Protein AF-A0A6V7U0A8-F1 (afdb_monomer)

Foldseek 3Di:
DPPPVVVVVVLQADKDWAKFWAWPDDPVDTAIWMWGQDPPRWIWIGRPVDIDTDDVVVVVPGPGPDIDIDRPDPDDD

Mean predicted aligned error: 8.17 Å

Radius of gyration: 16.98 Å; Cα contacts (8 Å, |Δi|>4): 116; chains: 1; bounding box: 35×24×52 Å

pLDDT: mean 85.97, std 17.47, range [44.5, 98.25]

Nearest PDB structures (foldseek):
  6tbm-assembly1_Q  TM=9.955E-01  e=2.917E-04  Komagataella phaffii GS115
  3m99-assembly1_A  TM=9.831E-01  e=6.376E-04  Saccharomyces cerevisiae
  4fip-assembly1_A  TM=9.553E-01  e=7.540E-04  Saccharomyces cerevisiae S288C
  4fjc-assembly1_E  TM=9.239E-01  e=8.431E-04  Saccharomyces cerevisiae S288C
  6aqr-assembly1_A  TM=9.625E-01  e=1.394E-03  Saccharomyces cerevisiae S288C

Secondary structure (DSSP, 8-state):
--SSHHHHTTTTT-EEEEEEEEEEEETTEEEEEEEEEETTTEEEEEETTEEEEE-HHHHHTS--SEEEEEESS----

Structure (mmCIF, N/CA/C/O backbone):
data_AF-A0A6V7U0A8-F1
#
_entry.id   AF-A0A6V7U0A8-F1
#
loop_
_atom_site.group_PDB
_atom_site.id
_atom_site.type_symbol
_atom_site.label_atom_id
_atom_site.label_alt_id
_atom_site.label_comp_id
_atom_site.label_asym_id
_atom_site.label_entity_id
_atom_site.label_seq_id
_atom_site.pdbx_PDB_ins_code
_atom_site.Cartn_x
_atom_site.Cartn_y
_atom_site.Cartn_z
_atom_site.occupancy
_atom_site.B_iso_or_equiv
_atom_site.auth_seq_id
_atom_site.auth_comp_id
_atom_site.auth_asym_id
_atom_site.auth_atom_id
_atom_site.pdbx_PDB_model_num
ATOM 1 N N . MET A 1 1 ? -11.502 -15.148 41.030 1.00 46.28 1 MET A N 1
ATOM 2 C CA . MET A 1 1 ? -11.298 -13.757 40.552 1.00 46.28 1 MET A CA 1
ATOM 3 C C . MET A 1 1 ? -9.907 -13.508 39.927 1.00 46.28 1 MET A C 1
ATOM 5 O O . MET A 1 1 ? -9.373 -12.419 40.067 1.00 46.28 1 MET A O 1
ATOM 9 N N . ARG A 1 2 ? -9.291 -14.470 39.211 1.00 46.62 2 ARG A N 1
ATOM 10 C CA . ARG A 1 2 ? -7.953 -14.284 38.589 1.00 46.62 2 ARG A CA 1
ATOM 11 C C . ARG A 1 2 ? -7.952 -14.242 37.051 1.00 46.62 2 ARG A C 1
ATOM 13 O O . ARG A 1 2 ? -6.943 -13.873 36.469 1.00 46.62 2 ARG A O 1
ATOM 20 N N . GLN A 1 3 ? -9.069 -14.559 36.395 1.00 44.50 3 GLN A N 1
ATOM 21 C CA . GLN A 1 3 ? -9.144 -14.644 34.926 1.00 44.50 3 GLN A CA 1
ATOM 22 C C . GLN A 1 3 ? -9.401 -13.301 34.218 1.00 44.50 3 GLN A C 1
ATOM 24 O O . GLN A 1 3 ? -9.166 -13.194 33.021 1.00 44.50 3 GLN A O 1
ATOM 29 N N . THR A 1 4 ? -9.829 -12.253 34.929 1.00 50.41 4 THR A N 1
ATOM 30 C CA . THR A 1 4 ? -10.211 -10.971 34.306 1.00 50.41 4 THR A CA 1
ATOM 31 C C . THR A 1 4 ? -9.010 -10.099 33.911 1.00 50.41 4 THR A C 1
ATOM 33 O O . THR A 1 4 ? -9.102 -9.319 32.971 1.00 50.41 4 THR A O 1
ATOM 36 N N . ARG A 1 5 ? -7.856 -10.250 34.581 1.00 47.53 5 ARG A N 1
ATOM 37 C CA . ARG A 1 5 ? -6.673 -9.388 34.375 1.00 47.53 5 ARG A CA 1
ATOM 38 C C . ARG A 1 5 ? -5.847 -9.738 33.131 1.00 47.53 5 ARG A C 1
ATOM 40 O O . ARG A 1 5 ? -5.282 -8.840 32.527 1.00 47.53 5 ARG A O 1
ATOM 47 N N . GLN A 1 6 ? -5.815 -11.006 32.716 1.00 46.09 6 GLN A N 1
ATOM 48 C CA . GLN A 1 6 ? -5.051 -11.437 31.532 1.00 46.09 6 GLN A CA 1
ATOM 49 C C . GLN A 1 6 ? -5.682 -10.988 30.203 1.00 46.09 6 GLN A C 1
ATOM 51 O O . GLN A 1 6 ? -4.985 -10.861 29.202 1.00 46.09 6 GLN A O 1
ATOM 56 N N . LYS A 1 7 ? -6.999 -10.735 30.184 1.00 45.94 7 LYS A N 1
ATOM 57 C CA . LYS A 1 7 ? -7.729 -10.340 28.969 1.00 45.94 7 LYS A CA 1
ATOM 58 C C . LYS A 1 7 ? -7.570 -8.851 28.629 1.00 45.94 7 LYS A C 1
ATOM 60 O O . LYS A 1 7 ? -7.650 -8.482 27.466 1.00 45.94 7 LYS A O 1
ATOM 65 N N . LEU A 1 8 ? -7.326 -8.010 29.637 1.00 51.88 8 LEU A N 1
ATOM 66 C CA . LEU A 1 8 ? -7.077 -6.572 29.468 1.00 51.88 8 LEU A CA 1
ATOM 67 C C . LEU A 1 8 ? -5.655 -6.295 28.960 1.00 51.88 8 LEU A C 1
ATOM 69 O O . LEU A 1 8 ? -5.458 -5.424 28.124 1.00 51.88 8 LEU A O 1
ATOM 73 N N . THR A 1 9 ? -4.669 -7.094 29.374 1.00 51.72 9 THR A N 1
ATOM 74 C CA . THR A 1 9 ? -3.267 -6.910 28.963 1.00 51.72 9 THR A CA 1
ATOM 75 C C . THR A 1 9 ? -2.995 -7.238 27.491 1.00 51.72 9 THR A C 1
ATOM 77 O O . THR A 1 9 ? -1.983 -6.796 26.964 1.00 51.72 9 THR A O 1
ATOM 80 N N . SER A 1 10 ? -3.856 -8.010 26.812 1.00 55.41 10 SER A N 1
ATOM 81 C CA . SER A 1 10 ? -3.665 -8.353 25.390 1.00 55.41 10 SER A CA 1
ATOM 82 C C . SER A 1 10 ? -4.225 -7.311 24.418 1.00 55.41 10 SER A C 1
ATOM 84 O O . SER A 1 10 ? -3.911 -7.365 23.233 1.00 55.41 10 SER A O 1
ATOM 86 N N . LEU A 1 11 ? -5.073 -6.390 24.887 1.00 59.12 11 LEU A N 1
ATOM 87 C CA . LEU A 1 11 ? -5.638 -5.312 24.066 1.00 59.12 11 LEU A CA 1
ATOM 88 C C . LEU A 1 11 ? -4.740 -4.069 24.036 1.00 59.12 11 LEU A C 1
ATOM 90 O O . LEU A 1 11 ? -4.842 -3.273 23.104 1.00 59.12 11 LEU A O 1
ATOM 94 N N . SER A 1 12 ? -3.815 -3.940 24.994 1.00 68.69 12 SER A N 1
ATOM 95 C CA . SER A 1 12 ? -3.020 -2.722 25.175 1.00 68.69 12 SER A CA 1
ATOM 96 C C . SER A 1 12 ? -2.023 -2.431 24.058 1.00 68.69 12 SER A C 1
ATOM 98 O O . SER A 1 12 ? -1.524 -1.312 23.966 1.00 68.69 12 SER A O 1
ATOM 100 N N . ASN A 1 13 ? -1.756 -3.403 23.181 1.00 80.69 13 ASN A N 1
ATOM 101 C CA . ASN A 1 13 ? -0.825 -3.277 22.059 1.00 80.69 13 ASN A CA 1
ATOM 102 C C . ASN A 1 13 ? -1.417 -3.809 20.747 1.00 80.69 13 ASN A C 1
ATOM 104 O O . ASN A 1 13 ? -0.703 -4.384 19.926 1.00 80.69 13 ASN A O 1
ATOM 108 N N . GLN A 1 14 ? -2.726 -3.658 20.540 1.00 87.94 14 GLN A N 1
ATOM 109 C CA . GLN A 1 14 ? -3.320 -3.973 19.246 1.00 87.94 14 GLN A CA 1
ATOM 110 C C . GLN A 1 14 ? -3.083 -2.823 18.263 1.00 87.94 14 GLN A C 1
ATOM 112 O O . GLN A 1 14 ? -3.333 -1.658 18.579 1.00 87.94 14 GLN A O 1
ATOM 117 N N . TYR A 1 15 ? -2.611 -3.162 17.067 1.00 91.19 15 TYR A N 1
ATOM 118 C CA . TYR A 1 15 ? -2.386 -2.222 15.979 1.00 91.19 15 TYR A CA 1
ATOM 119 C C . TYR A 1 15 ? -3.122 -2.684 14.725 1.00 91.19 15 TYR A C 1
ATOM 121 O O . TYR A 1 15 ? -3.203 -3.877 14.436 1.00 91.19 15 TYR A O 1
ATOM 129 N N . SER A 1 16 ? -3.644 -1.735 13.957 1.00 91.75 16 SER A N 1
ATOM 130 C CA . SER A 1 16 ? -4.299 -1.984 12.677 1.00 91.75 16 SER A CA 1
ATOM 131 C C . SER A 1 16 ? -3.500 -1.364 11.543 1.00 91.75 16 SER A C 1
ATOM 133 O O . SER A 1 16 ? -3.200 -0.169 11.566 1.00 91.75 16 SER A O 1
ATOM 135 N N . LEU A 1 17 ? -3.181 -2.180 10.540 1.00 94.50 17 LEU A N 1
ATOM 136 C CA . LEU A 1 1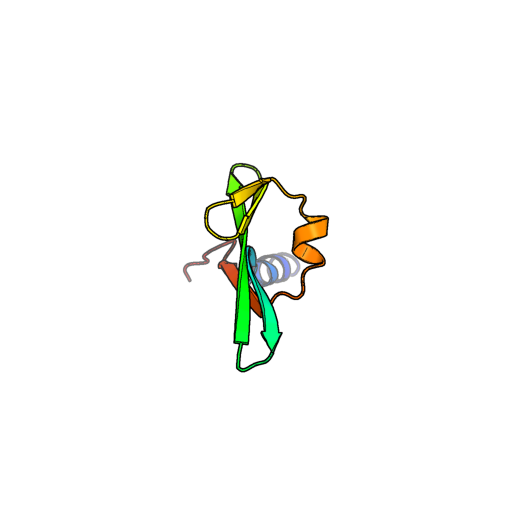7 ? -2.546 -1.721 9.312 1.00 94.50 17 LEU A CA 1
ATOM 137 C C . LEU A 1 17 ? -3.507 -0.786 8.574 1.00 94.50 17 LEU A C 1
ATOM 139 O O . LEU A 1 17 ? -4.690 -1.099 8.421 1.00 94.50 17 LEU A O 1
ATOM 143 N N . PHE A 1 18 ? -3.013 0.360 8.114 1.00 95.50 18 PHE A N 1
ATOM 144 C CA . PHE A 1 18 ? -3.825 1.292 7.330 1.00 95.50 18 PHE A CA 1
ATOM 145 C C . PHE A 1 18 ? -3.135 1.807 6.067 1.00 95.50 18 PHE A C 1
ATOM 147 O O . PHE A 1 18 ? -3.826 2.337 5.199 1.00 95.50 18 PHE A O 1
ATOM 154 N N . ALA A 1 19 ? -1.821 1.629 5.923 1.00 97.19 19 ALA A N 1
ATOM 155 C CA . ALA A 1 19 ? -1.147 1.837 4.649 1.00 97.19 19 ALA A CA 1
ATOM 156 C C . ALA A 1 19 ? 0.073 0.922 4.490 1.00 97.19 19 ALA A C 1
ATOM 158 O O . ALA A 1 19 ? 0.744 0.589 5.467 1.00 97.19 19 ALA A O 1
ATOM 159 N N . VAL A 1 20 ? 0.358 0.545 3.247 1.00 98.06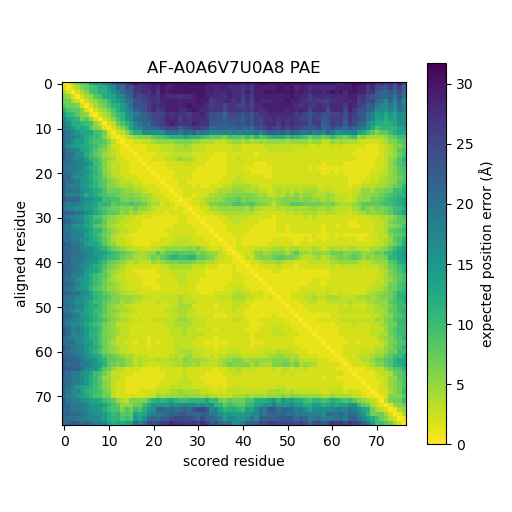 20 VAL A N 1
ATOM 160 C CA . VAL A 1 20 ? 1.535 -0.231 2.838 1.00 98.06 20 VAL A CA 1
ATOM 161 C C . VAL A 1 20 ? 2.190 0.501 1.680 1.00 98.06 20 VAL A C 1
ATOM 163 O O . VAL A 1 20 ? 1.524 0.787 0.692 1.00 98.06 20 VAL A O 1
ATOM 166 N N . VAL A 1 21 ? 3.475 0.810 1.780 1.00 98.00 21 VAL A N 1
ATOM 167 C CA . VAL A 1 21 ? 4.259 1.347 0.664 1.00 98.00 21 VAL A CA 1
ATOM 168 C C . VAL A 1 21 ? 5.083 0.214 0.087 1.00 98.00 21 VAL A C 1
ATOM 170 O O . VAL A 1 21 ? 5.763 -0.496 0.823 1.00 98.00 21 VAL A O 1
ATOM 173 N N . ASN A 1 22 ? 5.035 0.070 -1.228 1.00 97.50 22 ASN A N 1
ATOM 174 C CA . ASN A 1 22 ? 5.819 -0.895 -1.979 1.00 97.50 22 ASN A CA 1
ATOM 175 C C . ASN A 1 22 ? 6.884 -0.172 -2.783 1.00 97.50 22 ASN A C 1
ATOM 177 O O . ASN A 1 22 ? 6.671 0.957 -3.229 1.00 97.50 22 ASN A O 1
ATOM 181 N N . HIS A 1 23 ? 7.999 -0.854 -2.996 1.00 97.00 23 HIS A N 1
ATOM 182 C CA . HIS A 1 23 ? 9.081 -0.386 -3.837 1.00 97.00 23 HIS A CA 1
ATOM 183 C C . HIS A 1 23 ? 9.442 -1.487 -4.824 1.00 97.00 23 HIS A C 1
ATOM 185 O O . HIS A 1 23 ? 9.862 -2.558 -4.410 1.00 97.00 23 HIS A O 1
ATOM 191 N N . THR A 1 24 ? 9.311 -1.212 -6.117 1.00 95.38 24 THR A N 1
ATOM 192 C CA . THR A 1 24 ? 9.721 -2.142 -7.173 1.00 95.38 24 THR A CA 1
ATOM 193 C C . THR A 1 24 ? 10.914 -1.565 -7.918 1.00 95.38 24 THR A C 1
ATOM 195 O O . THR A 1 24 ? 10.791 -0.505 -8.534 1.00 95.38 24 THR A O 1
ATOM 198 N N . GLY A 1 25 ? 12.052 -2.250 -7.895 1.00 95.12 25 GLY A N 1
ATOM 199 C CA . GLY A 1 25 ? 13.278 -1.794 -8.549 1.00 95.12 25 GLY A CA 1
ATOM 200 C C . GLY A 1 25 ? 14.528 -2.193 -7.775 1.00 95.12 25 GLY A C 1
ATOM 201 O O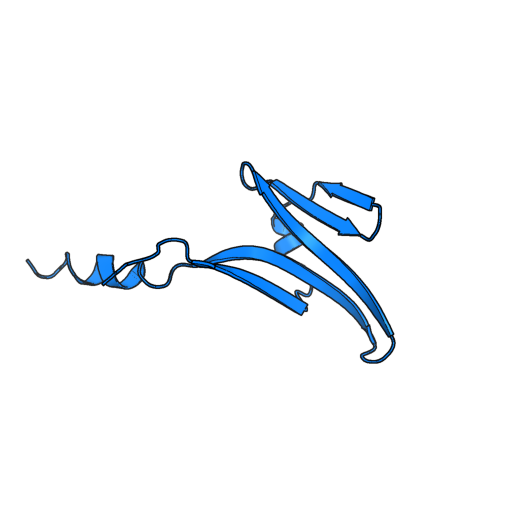 . GLY A 1 25 ? 14.482 -3.053 -6.898 1.00 95.12 25 GLY A O 1
ATOM 202 N N . SER A 1 26 ? 15.650 -1.566 -8.106 1.00 94.81 26 SER A N 1
ATOM 203 C CA . SER A 1 26 ? 16.903 -1.698 -7.367 1.00 94.81 26 SER A CA 1
ATOM 204 C C . SER A 1 26 ? 16.991 -0.667 -6.241 1.00 94.81 26 SER A C 1
ATOM 206 O O . SER A 1 26 ? 16.228 0.292 -6.181 1.00 94.81 26 SER A O 1
ATOM 208 N N . THR A 1 27 ? 17.977 -0.816 -5.361 1.00 92.88 27 THR A N 1
ATOM 209 C CA . THR A 1 27 ? 18.249 0.148 -4.282 1.00 92.88 27 THR A CA 1
ATOM 210 C C . THR A 1 27 ? 18.509 1.575 -4.788 1.00 92.88 27 THR A C 1
ATOM 212 O O . THR A 1 27 ? 18.267 2.539 -4.068 1.00 92.88 27 THR A O 1
ATOM 215 N N . GLU A 1 28 ? 19.006 1.720 -6.018 1.00 95.06 28 GLU A N 1
ATOM 216 C CA . GLU A 1 28 ? 19.417 3.000 -6.614 1.00 95.06 28 GLU A CA 1
ATOM 217 C C . GLU A 1 28 ? 18.339 3.608 -7.522 1.00 95.06 28 GLU A C 1
ATOM 219 O O . GLU A 1 28 ? 18.381 4.799 -7.829 1.00 95.06 28 GLU A O 1
ATOM 224 N N . SER A 1 29 ? 17.381 2.799 -7.981 1.00 95.25 29 SER A N 1
ATOM 225 C CA . SER A 1 29 ? 16.313 3.230 -8.876 1.00 95.25 29 SER A CA 1
ATOM 226 C C . SER A 1 29 ? 15.125 2.285 -8.794 1.00 95.25 29 SER A C 1
ATOM 228 O O . SER A 1 29 ? 15.263 1.070 -8.920 1.00 95.25 29 SER A O 1
ATOM 230 N N . GLY A 1 30 ? 13.932 2.846 -8.668 1.00 95.62 30 GLY A N 1
ATOM 231 C CA . GLY A 1 30 ? 12.709 2.068 -8.677 1.00 95.62 30 GLY A CA 1
ATOM 232 C C . GLY A 1 30 ? 11.478 2.949 -8.637 1.00 95.62 30 GLY A C 1
ATOM 233 O O . GLY A 1 30 ? 11.551 4.165 -8.826 1.00 95.62 30 GLY A O 1
ATOM 234 N N . HIS A 1 31 ? 10.342 2.305 -8.407 1.00 96.88 31 HIS A N 1
ATOM 235 C CA . HIS A 1 31 ? 9.039 2.945 -8.356 1.00 96.88 31 HIS A CA 1
ATOM 236 C C . HIS A 1 31 ? 8.350 2.661 -7.033 1.00 96.88 31 HIS A C 1
ATOM 238 O O . HIS A 1 31 ? 8.291 1.511 -6.591 1.00 96.88 31 HIS A O 1
ATOM 244 N N . TYR A 1 32 ? 7.809 3.711 -6.423 1.00 97.00 32 TYR A N 1
ATOM 245 C CA . TYR A 1 32 ? 7.057 3.605 -5.184 1.00 97.00 32 TYR A CA 1
ATOM 246 C C . TYR A 1 32 ? 5.563 3.662 -5.472 1.00 97.00 32 TYR A C 1
ATOM 248 O O . TYR A 1 32 ? 5.072 4.555 -6.155 1.00 97.00 32 TYR A O 1
ATOM 256 N N . THR A 1 33 ? 4.828 2.716 -4.900 1.00 97.88 33 THR A N 1
ATOM 257 C CA . THR A 1 33 ? 3.359 2.709 -4.912 1.00 97.88 33 THR A CA 1
ATOM 258 C C . THR A 1 33 ? 2.853 2.524 -3.493 1.00 97.88 33 THR A C 1
ATOM 260 O O . THR A 1 33 ? 3.601 2.067 -2.625 1.00 97.88 33 THR A O 1
ATOM 263 N N . CYS A 1 34 ? 1.598 2.874 -3.219 1.00 97.88 34 CYS A N 1
ATOM 264 C CA . CYS A 1 34 ? 1.039 2.628 -1.895 1.00 97.88 34 CYS A CA 1
ATOM 265 C C . CYS A 1 34 ? -0.365 2.039 -1.936 1.00 97.88 34 CYS A C 1
ATOM 267 O O . CYS A 1 34 ? -1.205 2.430 -2.737 1.00 97.88 34 CYS A O 1
ATOM 269 N N . TYR A 1 35 ? -0.620 1.107 -1.027 1.00 98.25 35 TYR A N 1
ATOM 270 C CA . TYR A 1 35 ? -1.959 0.702 -0.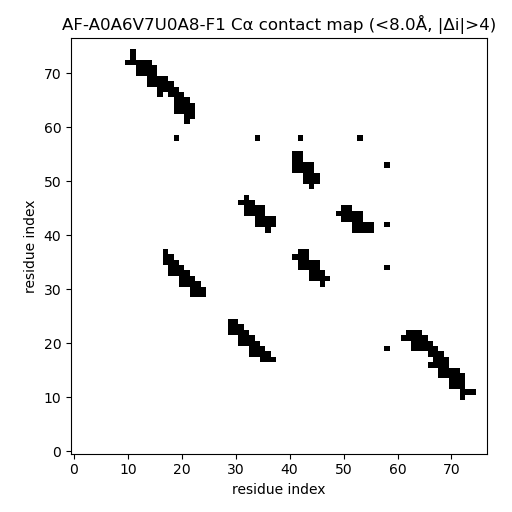650 1.00 98.25 35 TYR A CA 1
ATOM 271 C C . TYR A 1 35 ? -2.409 1.527 0.548 1.00 98.25 35 TYR A C 1
ATOM 2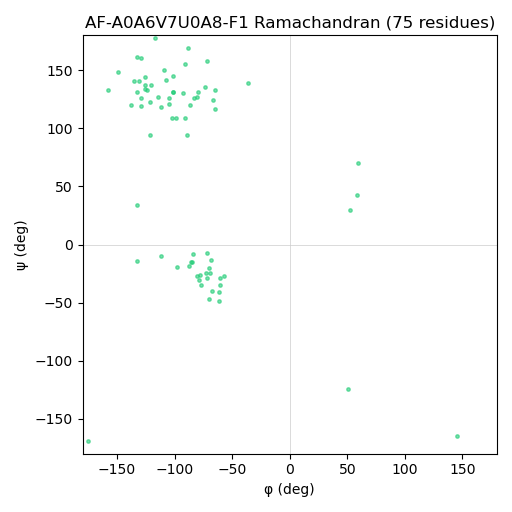73 O O . TYR A 1 35 ? -1.692 1.604 1.544 1.00 98.25 35 TYR A O 1
ATOM 281 N N . VAL A 1 36 ? -3.601 2.111 0.484 1.00 97.50 36 VAL A N 1
ATOM 282 C CA . VAL A 1 36 ? -4.188 2.873 1.592 1.00 97.50 36 VAL A CA 1
ATOM 283 C C . VAL A 1 36 ? -5.566 2.321 1.920 1.00 97.50 36 VAL A C 1
ATOM 285 O O . VAL A 1 36 ? -6.390 2.084 1.032 1.00 97.50 36 VAL A O 1
ATOM 288 N N . ARG A 1 37 ? -5.821 2.130 3.214 1.00 96.81 37 ARG A N 1
ATOM 289 C CA . ARG A 1 37 ? -7.124 1.744 3.740 1.00 96.81 37 ARG A CA 1
ATOM 290 C C . ARG A 1 37 ? -7.997 2.976 3.908 1.00 96.81 37 ARG A C 1
ATOM 292 O O . ARG A 1 37 ? -7.640 3.925 4.604 1.0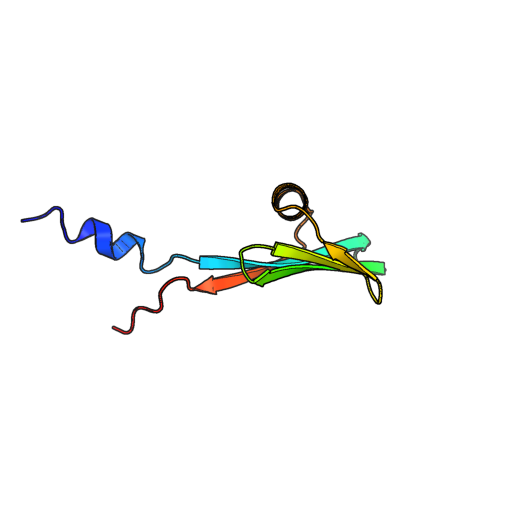0 96.81 37 ARG A O 1
ATOM 299 N N . HIS A 1 38 ? -9.173 2.933 3.310 1.00 92.88 38 HIS A N 1
ATOM 300 C CA . HIS A 1 38 ? -10.219 3.929 3.456 1.00 92.88 38 HIS A CA 1
ATOM 301 C C . HIS A 1 38 ? -11.472 3.304 4.088 1.00 92.88 38 HIS A C 1
ATOM 303 O O . HIS A 1 38 ? -11.508 2.110 4.386 1.00 92.88 38 HIS A O 1
ATOM 309 N N . GLN A 1 39 ? -12.494 4.131 4.323 1.00 89.44 39 GLN A N 1
ATOM 310 C CA . GLN A 1 39 ? -13.747 3.780 4.997 1.00 89.44 39 GLN A CA 1
ATOM 311 C C . GLN A 1 39 ? -14.248 2.364 4.672 1.00 89.44 39 GLN A C 1
ATOM 313 O O . GLN A 1 39 ? -14.264 1.958 3.509 1.00 89.44 39 GLN A O 1
ATOM 318 N N . ARG A 1 40 ? -14.744 1.656 5.696 1.00 88.12 40 ARG A N 1
ATOM 319 C CA . ARG A 1 40 ? -15.300 0.292 5.590 1.00 88.12 40 ARG A CA 1
ATOM 320 C C . ARG A 1 40 ? -14.301 -0.734 5.025 1.00 88.12 40 ARG A C 1
ATOM 322 O O . ARG A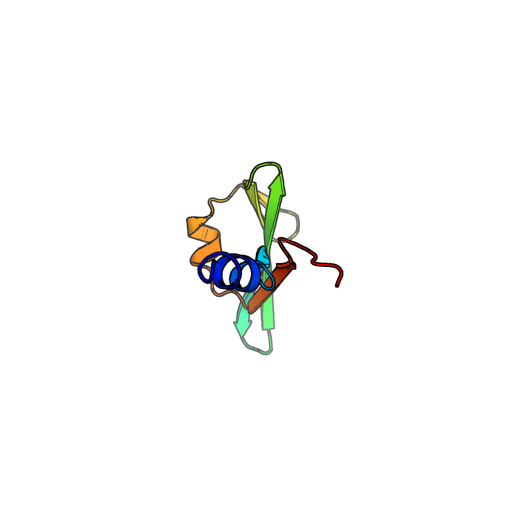 1 40 ? -14.676 -1.524 4.166 1.00 88.12 40 ARG A O 1
ATOM 329 N N . ASP A 1 41 ? -13.044 -0.674 5.474 1.00 89.81 41 ASP A N 1
ATOM 330 C CA . ASP A 1 41 ? -11.949 -1.573 5.061 1.00 89.81 41 ASP A CA 1
ATOM 331 C C . ASP A 1 41 ? -11.752 -1.676 3.537 1.00 89.81 41 ASP A C 1
ATOM 333 O O . ASP A 1 41 ? -11.287 -2.687 3.014 1.00 89.81 41 ASP A O 1
ATOM 337 N N . ASN A 1 42 ? -12.084 -0.612 2.800 1.00 95.56 42 ASN A N 1
ATOM 338 C CA . ASN A 1 42 ? -11.814 -0.564 1.370 1.00 95.56 42 ASN A CA 1
ATOM 339 C C . ASN A 1 42 ? -10.355 -0.181 1.144 1.00 95.56 42 ASN A C 1
ATOM 341 O O . ASN A 1 42 ? -9.907 0.857 1.627 1.00 95.56 42 ASN A O 1
ATOM 345 N N . TRP A 1 43 ? -9.638 -0.985 0.370 1.00 97.94 43 TRP A N 1
ATOM 346 C CA . TRP A 1 43 ? -8.247 -0.728 0.031 1.00 97.94 43 TRP A CA 1
ATOM 347 C C . TRP A 1 43 ? -8.118 -0.141 -1.364 1.00 97.94 43 TRP A C 1
ATOM 349 O O . TRP A 1 43 ? -8.883 -0.471 -2.272 1.00 97.94 43 TRP A O 1
ATOM 359 N N . PHE A 1 44 ? -7.144 0.748 -1.517 1.00 97.94 44 PHE A N 1
ATOM 360 C CA . PHE A 1 44 ? -6.853 1.408 -2.778 1.00 97.94 44 PHE A CA 1
ATOM 361 C C . PHE A 1 44 ? -5.360 1.369 -3.059 1.00 97.94 44 PHE A C 1
ATOM 363 O O . PHE A 1 44 ? -4.583 1.726 -2.181 1.00 97.94 44 PHE A O 1
ATOM 370 N N . ASN A 1 45 ? -4.975 0.972 -4.269 1.00 97.75 45 ASN A N 1
ATOM 371 C CA . ASN A 1 45 ? -3.631 1.160 -4.800 1.00 97.75 45 ASN A CA 1
ATOM 372 C C . ASN A 1 45 ? -3.532 2.538 -5.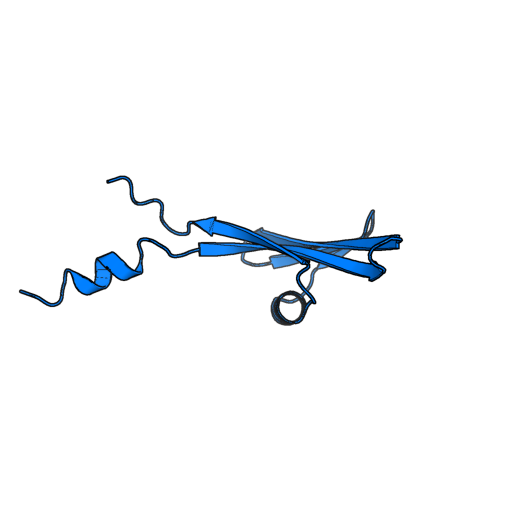445 1.00 97.75 45 ASN A C 1
ATOM 374 O O . ASN A 1 45 ? -4.266 2.851 -6.388 1.00 97.75 45 ASN A O 1
ATOM 378 N N . CYS A 1 46 ? -2.621 3.342 -4.925 1.00 97.81 46 CYS A N 1
ATOM 379 C CA . CYS A 1 46 ? -2.229 4.628 -5.451 1.00 97.81 46 CYS A CA 1
ATOM 380 C C . CYS A 1 46 ? -0.897 4.460 -6.188 1.00 97.81 46 CYS A C 1
ATOM 382 O O . CYS A 1 46 ? 0.157 4.267 -5.574 1.00 97.81 46 CYS A O 1
ATOM 384 N N . ASN A 1 47 ? -0.960 4.548 -7.512 1.00 97.44 47 ASN A N 1
ATOM 385 C CA . ASN A 1 47 ? 0.191 4.527 -8.400 1.00 97.44 47 ASN A CA 1
ATOM 386 C C . ASN A 1 47 ? 0.195 5.832 -9.205 1.00 97.44 47 ASN A C 1
ATOM 388 O O . ASN A 1 47 ? -0.503 5.950 -10.218 1.00 97.44 47 ASN A O 1
ATOM 392 N N . ASP A 1 48 ? 0.927 6.825 -8.703 1.00 96.62 48 ASP A N 1
ATOM 393 C CA . ASP A 1 48 ? 0.919 8.203 -9.194 1.00 96.62 48 ASP A CA 1
ATOM 394 C C . ASP A 1 48 ? -0.520 8.747 -9.315 1.00 96.62 48 ASP A C 1
ATOM 396 O O . ASP A 1 48 ? -1.304 8.705 -8.367 1.00 96.62 48 ASP A O 1
ATOM 400 N N . GLN A 1 49 ? -0.917 9.219 -10.496 1.00 96.81 49 GLN A N 1
ATOM 401 C CA . GLN A 1 49 ? -2.273 9.684 -10.790 1.00 96.81 49 GLN A CA 1
ATOM 402 C C . GLN A 1 49 ? -3.330 8.565 -10.887 1.00 96.81 49 GLN A C 1
ATOM 404 O O . GLN A 1 49 ? -4.515 8.856 -11.063 1.00 96.81 49 GLN A O 1
ATOM 409 N N . LYS A 1 50 ? -2.939 7.284 -10.849 1.00 97.38 50 LYS A N 1
ATOM 410 C CA . LYS A 1 50 ? -3.852 6.144 -11.013 1.00 97.38 50 LYS A CA 1
ATOM 411 C C . LYS A 1 50 ? -4.221 5.570 -9.651 1.00 97.38 50 LYS A C 1
ATOM 413 O O . LYS A 1 50 ? -3.424 4.879 -9.025 1.00 97.38 50 LYS A O 1
ATOM 418 N N . ILE A 1 51 ? -5.467 5.792 -9.246 1.00 97.50 51 ILE A N 1
ATOM 419 C CA . ILE A 1 51 ? -6.037 5.222 -8.023 1.00 97.50 51 ILE A CA 1
ATOM 420 C C . ILE A 1 51 ? -6.982 4.081 -8.397 1.00 97.50 51 ILE A C 1
ATOM 422 O O . ILE A 1 51 ? -7.887 4.266 -9.214 1.00 97.50 51 ILE A O 1
ATOM 426 N N . ARG A 1 52 ? -6.778 2.895 -7.823 1.00 97.50 52 ARG A N 1
ATOM 427 C CA . ARG A 1 52 ? -7.597 1.702 -8.090 1.00 97.50 52 ARG A CA 1
ATOM 428 C C . ARG A 1 52 ? -8.031 1.055 -6.795 1.00 97.50 52 ARG A C 1
ATOM 430 O O . ARG A 1 52 ? -7.252 0.990 -5.857 1.00 97.50 52 ARG A O 1
ATOM 437 N N . LYS A 1 53 ? -9.272 0.578 -6.743 1.00 97.25 53 LYS A N 1
ATOM 438 C CA . LYS A 1 53 ? -9.749 -0.229 -5.619 1.00 97.25 53 LYS A CA 1
ATOM 439 C C . LYS A 1 53 ? -9.137 -1.623 -5.712 1.00 97.25 53 LYS A C 1
ATOM 441 O O . LYS A 1 53 ? -9.160 -2.210 -6.787 1.00 97.25 53 LYS A O 1
ATOM 446 N N . GLU A 1 54 ? -8.657 -2.137 -4.591 1.00 97.00 54 GLU A N 1
ATOM 447 C CA . GLU A 1 54 ? -7.979 -3.429 -4.497 1.00 97.00 54 GLU A CA 1
ATOM 448 C C . GLU A 1 54 ? -8.528 -4.239 -3.328 1.00 97.00 54 GLU A C 1
ATOM 450 O O . GLU A 1 54 ? -9.203 -3.705 -2.436 1.00 97.00 54 GLU A O 1
ATOM 455 N N . ARG A 1 55 ? -8.286 -5.549 -3.352 1.00 96.56 55 ARG A N 1
ATOM 456 C CA . ARG A 1 55 ? -8.732 -6.440 -2.281 1.00 96.56 55 ARG A CA 1
ATOM 457 C C . ARG A 1 55 ? -7.651 -6.554 -1.215 1.00 96.56 55 ARG A C 1
ATOM 459 O O . ARG A 1 55 ? -6.468 -6.358 -1.484 1.00 96.56 55 ARG A O 1
ATOM 466 N N . LEU A 1 56 ? -8.061 -6.882 0.006 1.00 95.75 56 LEU A N 1
ATOM 467 C CA . LEU A 1 56 ? -7.137 -7.009 1.131 1.00 95.75 56 LEU A CA 1
ATOM 468 C C . LEU A 1 56 ? -6.082 -8.096 0.876 1.00 95.75 56 LEU A C 1
ATOM 470 O O . LEU A 1 56 ? -4.934 -7.924 1.270 1.00 95.75 56 LEU A O 1
ATOM 474 N N . GLU A 1 57 ? -6.442 -9.185 0.196 1.00 96.69 57 GLU A N 1
ATOM 475 C CA . GLU A 1 57 ? -5.518 -10.279 -0.116 1.00 96.69 57 GLU A CA 1
ATOM 476 C C . GLU A 1 57 ? -4.350 -9.787 -0.980 1.00 96.69 57 GLU A C 1
ATOM 478 O O . GLU A 1 57 ? -3.198 -10.131 -0.717 1.00 96.69 57 GLU A O 1
ATOM 483 N N . ASP A 1 58 ? -4.638 -8.917 -1.953 1.00 95.81 58 ASP A N 1
ATOM 484 C CA . ASP A 1 58 ? -3.631 -8.345 -2.845 1.00 95.81 58 ASP A CA 1
ATOM 485 C C . ASP A 1 58 ? -2.686 -7.409 -2.059 1.00 95.81 58 ASP A C 1
ATOM 487 O O . ASP A 1 58 ? -1.466 -7.476 -2.221 1.00 95.81 58 ASP A O 1
ATOM 491 N N . VAL A 1 59 ? -3.223 -6.619 -1.117 1.00 96.50 59 VAL A N 1
ATOM 492 C CA . VAL A 1 59 ? -2.433 -5.764 -0.207 1.00 96.50 59 VAL A CA 1
ATOM 493 C C . VAL A 1 59 ? -1.500 -6.593 0.678 1.00 96.50 59 VAL A C 1
ATOM 495 O O . VAL A 1 59 ? -0.313 -6.284 0.781 1.00 96.50 59 VAL A O 1
ATOM 498 N N . LEU A 1 60 ? -2.021 -7.647 1.313 1.00 95.69 60 LEU A N 1
ATOM 499 C CA . LEU A 1 60 ? -1.264 -8.502 2.236 1.00 95.69 60 LEU A CA 1
ATOM 500 C C . LEU A 1 60 ? -0.202 -9.351 1.529 1.00 95.69 60 LEU A C 1
ATOM 502 O O . LEU A 1 60 ? 0.768 -9.752 2.164 1.00 95.69 60 LEU A O 1
ATOM 506 N N . SER A 1 61 ? -0.386 -9.629 0.237 1.00 95.12 61 SER A N 1
ATOM 507 C CA . SER A 1 61 ? 0.585 -10.368 -0.578 1.00 95.12 61 SER A CA 1
ATOM 508 C C . SER A 1 61 ? 1.714 -9.501 -1.152 1.00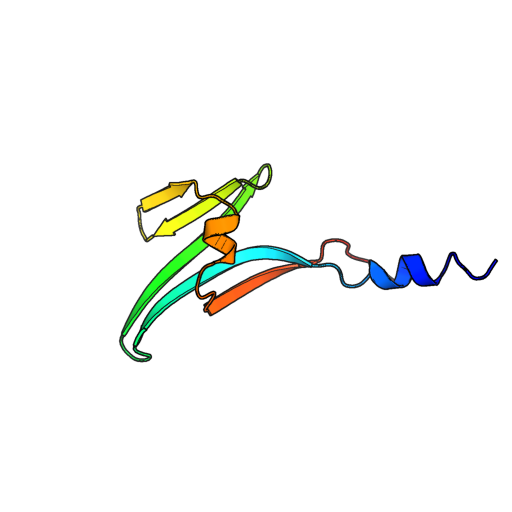 95.12 61 SER A C 1
ATOM 510 O O . SER A 1 61 ? 2.647 -10.034 -1.748 1.00 95.12 61 SER A O 1
ATOM 512 N N . SER A 1 62 ? 1.628 -8.174 -1.003 1.00 94.81 62 SER A N 1
ATOM 513 C CA . SER A 1 62 ? 2.621 -7.240 -1.540 1.00 94.81 62 SER A CA 1
ATOM 514 C C . SER A 1 62 ? 3.953 -7.266 -0.778 1.00 94.81 62 SER A C 1
ATOM 516 O O . SER A 1 62 ? 4.005 -7.673 0.380 1.00 94.81 62 SER A O 1
ATOM 518 N N . GLU A 1 63 ? 5.039 -6.822 -1.425 1.00 90.75 63 GLU A N 1
ATOM 519 C CA . GLU A 1 63 ? 6.394 -6.856 -0.845 1.00 90.75 63 GLU A CA 1
ATOM 520 C C . GLU A 1 63 ? 6.530 -6.039 0.449 1.00 90.75 63 GLU A C 1
ATOM 522 O O . GLU A 1 63 ? 7.345 -6.387 1.299 1.00 90.75 63 GLU A O 1
ATOM 527 N N . GLY A 1 64 ? 5.728 -4.982 0.621 1.00 91.31 64 GLY A N 1
ATOM 528 C CA . GLY A 1 64 ? 5.608 -4.238 1.872 1.00 91.31 64 GLY A CA 1
ATOM 529 C C . GLY A 1 64 ? 6.922 -3.629 2.364 1.00 91.31 64 GLY A C 1
ATOM 530 O O . GLY A 1 64 ? 7.456 -4.039 3.390 1.00 91.31 64 GLY A O 1
ATOM 531 N N . TYR A 1 65 ? 7.419 -2.602 1.672 1.00 96.25 65 TYR A N 1
ATOM 532 C CA . TYR A 1 65 ? 8.647 -1.893 2.047 1.00 96.25 65 TYR A CA 1
ATOM 533 C C . TYR A 1 65 ? 8.480 -1.049 3.323 1.00 96.25 65 TYR A C 1
ATOM 535 O O . TYR A 1 65 ? 9.305 -1.128 4.231 1.00 96.25 65 TYR A O 1
ATOM 543 N N . LEU A 1 66 ? 7.396 -0.269 3.426 1.00 97.38 66 LEU A N 1
ATOM 544 C CA . LEU A 1 66 ? 7.025 0.446 4.657 1.00 97.38 66 LEU A CA 1
ATOM 545 C C . LEU A 1 66 ? 5.594 0.098 5.055 1.00 97.38 66 LEU A C 1
ATOM 547 O O . LEU A 1 66 ? 4.691 0.084 4.218 1.00 97.38 66 LEU A O 1
ATOM 551 N N . LEU A 1 67 ? 5.376 -0.129 6.348 1.00 97.38 67 LEU A N 1
ATOM 552 C CA . LEU A 1 67 ? 4.085 -0.528 6.901 1.00 97.38 67 LEU A CA 1
ATOM 553 C C . LEU A 1 67 ? 3.632 0.497 7.940 1.00 97.38 67 LEU A C 1
ATOM 555 O O . LEU A 1 67 ? 4.319 0.730 8.935 1.00 97.38 67 LEU A O 1
ATOM 559 N N . PHE A 1 68 ? 2.457 1.086 7.730 1.00 96.50 68 PHE A N 1
ATOM 560 C CA . PHE A 1 68 ? 1.887 2.074 8.638 1.00 96.50 68 PHE A CA 1
ATOM 561 C C . PHE A 1 68 ? 0.746 1.464 9.448 1.00 96.50 68 PHE A C 1
ATOM 563 O O . PHE A 1 68 ? -0.270 1.018 8.904 1.00 96.50 68 PHE A O 1
ATOM 570 N N . TYR A 1 69 ? 0.916 1.493 10.766 1.00 94.19 69 TYR A N 1
ATOM 571 C CA . TYR A 1 69 ? -0.004 0.930 11.743 1.00 94.19 69 TYR A CA 1
ATOM 572 C C . TYR A 1 69 ? -0.515 2.013 12.693 1.00 94.19 69 TYR A C 1
ATOM 574 O O . TYR A 1 69 ? 0.257 2.837 13.180 1.00 94.19 69 TYR A O 1
ATOM 582 N N . CYS A 1 70 ? -1.811 1.995 12.995 1.00 90.69 70 CYS A N 1
ATOM 583 C CA . CYS A 1 70 ? -2.404 2.818 14.045 1.00 90.69 70 CYS A CA 1
ATOM 584 C C . CYS A 1 70 ? -2.769 1.943 15.245 1.00 90.69 70 CYS A C 1
ATOM 586 O O . CYS A 1 70 ? -3.209 0.805 15.075 1.00 90.69 70 CYS A O 1
ATOM 588 N N . LYS A 1 71 ? -2.576 2.455 16.464 1.00 89.38 71 LYS A N 1
ATOM 589 C CA . LYS A 1 71 ? -2.977 1.739 17.678 1.00 89.38 71 LYS A CA 1
ATOM 590 C C . LYS A 1 71 ? -4.505 1.639 17.703 1.00 89.38 71 LYS A C 1
ATOM 592 O O . LYS A 1 71 ? -5.187 2.655 17.597 1.00 89.38 71 LYS A O 1
ATOM 597 N N . SER A 1 72 ? -5.034 0.425 17.809 1.00 79.81 72 SER A N 1
ATOM 598 C CA . SER A 1 72 ? -6.474 0.151 17.752 1.00 79.81 72 SER A CA 1
ATOM 599 C C . SER A 1 72 ? -7.205 0.625 19.008 1.00 79.81 72 SER A C 1
ATOM 601 O O . SER A 1 72 ? -8.372 1.000 18.933 1.00 79.81 72 SER A O 1
ATOM 603 N N . PHE A 1 73 ? -6.515 0.641 20.150 1.00 73.12 73 PHE A N 1
ATOM 604 C CA . PHE A 1 73 ? -7.024 1.157 21.414 1.00 73.12 73 PHE A CA 1
ATOM 605 C C . PHE A 1 73 ? -5.933 1.973 22.104 1.00 73.12 73 PHE A C 1
ATOM 607 O O . PHE A 1 73 ? -4.847 1.462 22.374 1.00 73.12 73 PHE A O 1
ATOM 614 N N . ILE A 1 74 ? -6.186 3.257 22.350 1.00 65.75 74 ILE A N 1
ATOM 615 C CA . ILE A 1 74 ? -5.283 4.088 23.147 1.00 65.75 74 ILE A CA 1
ATOM 616 C C . ILE A 1 74 ? -5.730 3.939 24.598 1.00 65.75 74 ILE A C 1
ATOM 618 O O . ILE A 1 74 ? -6.647 4.625 25.041 1.00 65.75 74 ILE A O 1
ATOM 622 N N . ASP A 1 75 ? -5.103 3.008 25.315 1.00 61.00 75 ASP A N 1
ATOM 623 C CA . ASP A 1 75 ? -5.134 3.019 26.776 1.00 61.00 75 ASP A CA 1
ATOM 624 C C . ASP A 1 75 ? -4.398 4.279 27.252 1.00 61.00 75 ASP A C 1
ATOM 626 O O . ASP A 1 75 ? -3.206 4.445 26.978 1.00 61.00 75 ASP A O 1
ATOM 630 N N . TYR A 1 76 ? -5.124 5.177 27.915 1.00 56.06 76 TYR A N 1
ATOM 631 C CA . TYR A 1 76 ? -4.531 6.200 28.767 1.00 56.06 76 TYR A CA 1
ATOM 632 C C . TYR A 1 76 ? -4.465 5.589 30.168 1.00 56.06 76 TYR A C 1
ATOM 634 O O . TYR A 1 76 ? -5.517 5.348 30.762 1.00 56.06 76 TYR A O 1
ATOM 642 N N . ASP A 1 77 ? -3.254 5.268 30.631 1.00 58.88 77 ASP A N 1
ATOM 643 C CA . ASP A 1 77 ? -3.008 4.885 32.030 1.00 58.88 77 ASP A CA 1
ATOM 644 C C . ASP A 1 77 ? -3.364 6.034 32.992 1.00 58.88 77 ASP A C 1
ATOM 646 O O . ASP A 1 77 ? -3.077 7.209 32.652 1.00 58.88 77 ASP A O 1
#

InterPro domains:
  IPR001394 Peptidase C19, ubiquitin carboxyl-terminal hydrolase [PF00443] (5-69)
  IPR018200 Ubiquitin specific protease, conserved site [PS00973] (15-32)
  IPR028889 Ubiquitin specific protease UPS, catalytic domain [PS50235] (1-72)
  IPR038765 Papain-like cysteine peptidase superfamily [SSF54001] (8-70)
  IPR050185 Ubiquitin carboxyl-terminal hydrolase [PTHR21646] (10-69)

Solvent-accessible surface area (backbone atoms only — not comparable to full-atom values): 4758 Å² total; per-residue (Å²): 142,74,74,71,64,66,65,57,67,67,48,64,77,36,66,41,80,41,34,35,32,35,70,54,70,54,100,90,51,68,48,73,36,33,39,38,56,45,83,90,82,39,30,29,40,39,48,83,94,48,74,42,81,47,57,68,68,63,60,72,69,45,88,52,73,44,78,41,66,44,71,70,46,82,79,80,130

Sequence (77 aa):
MRQTRQKLTSLSNQYSLFAVVNHTGSTESGHYTCYVRHQRDNWFNCNDQKIRKERLEDVLSSEGYLLFYCKSFIDYD

Organism: Meloidogyne enterolobii (NCBI:txid390850)